Protein AF-A0A3E3DUT6-F1 (afdb_monomer)

Mean predicted aligned error: 8.98 Å

Solvent-accessible surface area (backbone atoms only — not comparable to full-atom values): 4787 Å² total; per-residue (Å²): 132,77,58,71,52,82,50,79,48,77,50,84,50,105,88,38,61,33,39,30,33,37,35,45,56,97,92,40,55,27,29,45,30,45,35,49,39,98,90,75,48,76,44,79,48,77,44,50,40,68,56,54,50,50,57,53,56,68,74,44,53,75,68,58,45,49,52,51,53,53,53,52,52,54,51,52,56,53,62,74,77,106

Secondary structure (DSSP, 8-state):
-------EEEEEETTEEEEEEEEEETTEEEEEEEEEETTTEEEEEEEEHHHHHHHHHHHS-HHHHHHHHHHHHHHHHHHHH-

Radius of gyration: 15.06 Å; Cα contacts (8 Å, |Δi|>4): 104; chains: 1; bounding box: 37×19×43 Å

Nearest PDB structures (foldseek):
  8chu-assembly1_B  TM=6.067E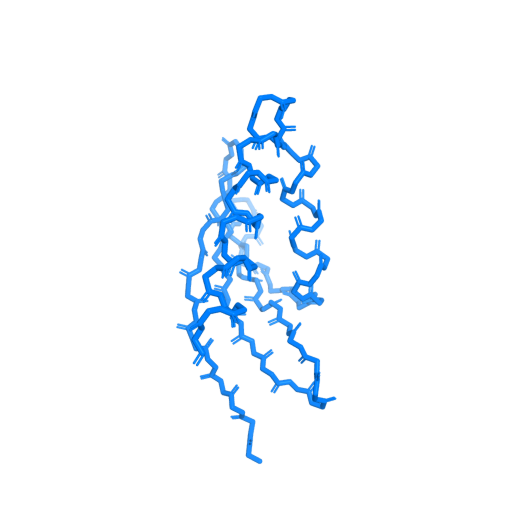-01  e=1.557E-01  Homo sapiens
  8chu-assembly1_A  TM=6.213E-01  e=2.431E-01  Homo sapiens
  3k44-assembly4_D  TM=6.287E-01  e=3.341E-01  Drosophila melanogaster
  8cht-assembly2_B  TM=5.090E-01  e=1.207E-01  H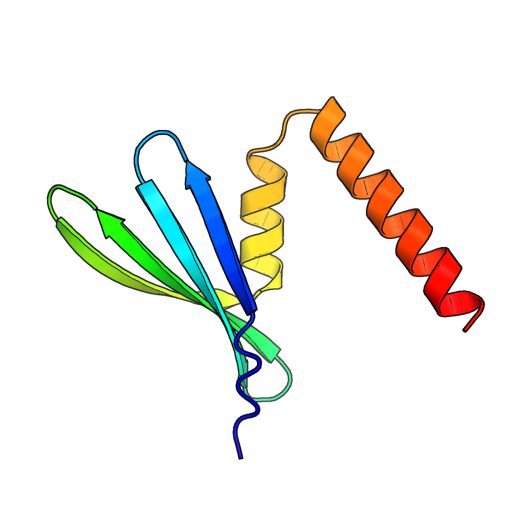omo sapiens
  8chv-assembly1_B  TM=5.422E-01  e=4.044E-01  Homo sapiens

Foldseek 3Di:
DWDFPQDWDWDDDPPKTKTWGWTADPNFIKTFIWIQDPVPGTDTDIDGVVVVVVVSLVPDDPVVNVVVVVVVVVVVVVVVVD

pLDDT: mean 75.39, std 13.34, range [44.66, 91.44]

Structure (mmCIF, N/CA/C/O backbone):
data_AF-A0A3E3DUT6-F1
#
_entry.id   AF-A0A3E3DUT6-F1
#
loop_
_atom_site.group_PDB
_atom_site.id
_atom_site.type_symbol
_atom_site.label_atom_id
_atom_site.label_alt_id
_atom_site.label_comp_id
_atom_site.label_asym_id
_atom_site.label_entity_id
_atom_site.label_seq_id
_atom_site.pdbx_PDB_ins_code
_atom_site.Cartn_x
_atom_site.Cartn_y
_atom_site.Cartn_z
_atom_site.occupancy
_atom_site.B_iso_or_equiv
_atom_site.auth_seq_id
_atom_site.auth_comp_id
_atom_site.auth_asym_id
_atom_site.auth_atom_id
_atom_site.pdbx_PDB_model_num
ATOM 1 N N . MET A 1 1 ? -23.897 0.773 -6.400 1.00 44.66 1 MET A N 1
ATOM 2 C CA . MET A 1 1 ? -23.164 1.934 -6.943 1.00 44.66 1 MET A CA 1
ATOM 3 C C . MET A 1 1 ? -21.776 1.857 -6.334 1.00 44.66 1 MET A C 1
ATOM 5 O O . MET A 1 1 ? -21.682 1.904 -5.117 1.00 44.66 1 MET A O 1
ATOM 9 N N . GLU A 1 2 ? -20.755 1.555 -7.133 1.00 53.59 2 GLU A N 1
ATOM 10 C CA . GLU A 1 2 ? -19.383 1.355 -6.646 1.00 53.59 2 GLU A CA 1
ATOM 11 C C . GLU A 1 2 ? -18.815 2.720 -6.229 1.00 53.59 2 GLU A C 1
ATOM 13 O O . GLU A 1 2 ? -18.821 3.664 -7.023 1.00 53.59 2 GLU A O 1
ATOM 18 N N . VAL A 1 3 ? -18.422 2.874 -4.962 1.00 52.47 3 VAL A N 1
ATOM 19 C CA . VAL A 1 3 ? -17.847 4.132 -4.472 1.00 52.47 3 VAL A CA 1
ATOM 20 C C . VAL A 1 3 ? -16.369 4.124 -4.836 1.00 52.47 3 VAL A C 1
ATOM 22 O O . VAL A 1 3 ? -15.536 3.511 -4.173 1.00 52.47 3 VAL A O 1
ATOM 25 N N . VAL A 1 4 ? -16.041 4.808 -5.927 1.00 52.84 4 VAL A N 1
ATOM 26 C CA . VAL A 1 4 ? -14.657 4.980 -6.369 1.00 52.84 4 VAL A CA 1
ATOM 27 C C . VAL A 1 4 ? -14.048 6.157 -5.604 1.00 52.84 4 VAL A C 1
ATOM 29 O O . VAL A 1 4 ? -14.272 7.320 -5.943 1.00 52.84 4 VAL A O 1
ATOM 32 N N . LYS A 1 5 ? -13.275 5.873 -4.551 1.00 56.22 5 LYS A N 1
ATOM 33 C CA . LYS A 1 5 ? -12.431 6.880 -3.891 1.00 56.22 5 LYS A CA 1
ATOM 34 C C . LYS A 1 5 ? -11.093 6.969 -4.618 1.00 56.22 5 LYS A C 1
ATOM 36 O O . LYS A 1 5 ? -10.150 6.272 -4.269 1.00 56.22 5 LYS A O 1
ATOM 41 N N . ASN A 1 6 ? -10.995 7.871 -5.594 1.00 53.22 6 ASN A N 1
ATOM 42 C CA . ASN A 1 6 ? -9.769 8.121 -6.363 1.00 53.22 6 ASN A CA 1
ATOM 43 C C . ASN A 1 6 ? -8.646 8.727 -5.499 1.00 53.22 6 ASN A C 1
ATOM 45 O O . ASN A 1 6 ? -8.354 9.919 -5.571 1.00 53.22 6 ASN A O 1
ATOM 49 N N . ILE A 1 7 ? -8.013 7.900 -4.673 1.00 59.59 7 ILE A N 1
ATOM 50 C CA . ILE A 1 7 ? -6.758 8.218 -4.001 1.00 59.59 7 ILE A CA 1
ATOM 51 C C . ILE A 1 7 ? -5.644 7.733 -4.915 1.00 59.59 7 ILE A C 1
ATOM 53 O O . ILE A 1 7 ? -5.464 6.529 -5.081 1.00 59.59 7 ILE A O 1
ATOM 57 N N . VAL A 1 8 ? -4.934 8.690 -5.510 1.00 59.38 8 VAL A N 1
ATOM 58 C CA . VAL A 1 8 ? -3.807 8.436 -6.405 1.00 59.38 8 VAL A CA 1
ATOM 59 C C . VAL A 1 8 ? -2.526 8.411 -5.581 1.00 59.38 8 VAL A C 1
ATOM 61 O O . VAL A 1 8 ? -2.104 9.443 -5.061 1.00 59.38 8 VAL A O 1
ATOM 64 N N . GLY A 1 9 ? -1.902 7.242 -5.465 1.00 63.44 9 GLY A N 1
ATOM 65 C CA . GLY A 1 9 ? -0.603 7.086 -4.810 1.00 63.44 9 GLY A CA 1
ATOM 66 C C . GLY A 1 9 ? 0.492 6.680 -5.791 1.00 63.44 9 GLY A C 1
ATOM 67 O O . GLY A 1 9 ? 0.217 6.043 -6.807 1.00 63.44 9 GLY A O 1
ATOM 68 N N . THR A 1 10 ? 1.742 7.032 -5.483 1.00 60.97 10 THR A N 1
ATOM 69 C CA . THR A 1 10 ? 2.926 6.544 -6.209 1.00 60.97 10 THR A CA 1
ATOM 70 C C . THR A 1 10 ? 3.822 5.728 -5.295 1.00 60.97 10 THR A C 1
ATOM 72 O O . THR A 1 10 ? 4.327 6.268 -4.315 1.00 60.97 10 THR A O 1
ATOM 75 N N . VAL A 1 11 ? 4.083 4.473 -5.661 1.00 61.66 11 VAL A N 1
ATOM 76 C CA . VAL A 1 11 ? 5.161 3.668 -5.067 1.00 61.66 11 VAL A CA 1
ATOM 77 C C . VAL A 1 11 ? 6.371 3.7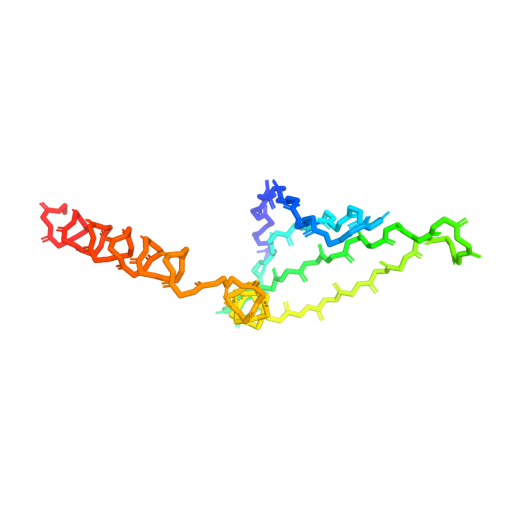68 -5.997 1.00 61.66 11 VAL A C 1
ATOM 79 O O . VAL A 1 11 ? 6.241 3.530 -7.203 1.00 61.66 11 VAL A O 1
ATOM 82 N N . LYS A 1 12 ? 7.520 4.197 -5.463 1.00 56.12 12 LYS A N 1
ATOM 83 C CA . LYS A 1 12 ? 8.799 4.185 -6.183 1.00 56.12 12 LYS A CA 1
ATOM 84 C C . LYS A 1 12 ? 9.513 2.878 -5.874 1.00 56.12 12 LYS A C 1
ATOM 86 O O . LYS A 1 12 ? 9.723 2.574 -4.709 1.00 56.12 12 LYS A O 1
ATOM 91 N N . ASP A 1 13 ? 9.899 2.173 -6.922 1.00 53.06 13 ASP A N 1
ATOM 92 C CA . ASP A 1 13 ? 10.817 1.041 -6.870 1.00 53.06 13 ASP A CA 1
ATOM 93 C C . ASP A 1 13 ? 11.775 1.261 -8.045 1.00 53.06 13 ASP A C 1
ATOM 95 O O . ASP A 1 13 ? 11.272 1.493 -9.143 1.00 53.06 13 ASP A O 1
ATOM 99 N N . ASP A 1 14 ? 13.083 1.321 -7.778 1.00 49.94 14 ASP A N 1
ATOM 100 C CA . ASP A 1 14 ? 14.266 1.811 -8.534 1.00 49.94 14 ASP A CA 1
ATOM 101 C C . ASP A 1 14 ? 14.213 2.205 -10.040 1.00 49.94 14 ASP A C 1
ATOM 103 O O . ASP A 1 14 ? 15.076 2.960 -10.478 1.00 49.94 14 ASP A O 1
ATOM 107 N N . ASP A 1 15 ? 13.213 1.828 -10.839 1.00 49.88 15 ASP A N 1
ATOM 108 C CA . ASP A 1 15 ? 12.998 2.294 -12.221 1.00 49.88 15 ASP A CA 1
ATOM 109 C C . ASP A 1 15 ? 11.515 2.431 -12.661 1.00 49.88 15 ASP A C 1
ATOM 111 O O . ASP A 1 15 ? 11.242 2.993 -13.728 1.00 49.88 15 ASP A O 1
ATOM 115 N N . ASP A 1 16 ? 10.536 1.991 -11.857 1.00 56.78 16 ASP A N 1
ATOM 116 C CA . ASP A 1 16 ? 9.116 1.930 -12.234 1.00 56.78 16 ASP A CA 1
ATOM 117 C C . ASP A 1 16 ? 8.234 2.737 -11.256 1.00 56.78 16 ASP A C 1
ATOM 119 O O . ASP A 1 16 ? 8.116 2.439 -10.067 1.00 56.78 16 ASP A O 1
ATOM 123 N N . LYS A 1 17 ? 7.544 3.769 -11.768 1.00 60.72 17 LYS A N 1
ATOM 124 C CA . LYS A 1 17 ? 6.480 4.460 -11.020 1.00 60.72 17 LYS A CA 1
ATOM 125 C C . LYS A 1 17 ? 5.215 3.607 -11.067 1.00 60.72 17 LYS A C 1
ATOM 127 O O . LYS A 1 17 ? 4.616 3.457 -12.134 1.00 60.72 17 LYS A O 1
ATOM 132 N N . ARG A 1 18 ? 4.775 3.090 -9.920 1.00 67.25 18 ARG A N 1
ATOM 133 C CA . ARG A 1 18 ? 3.462 2.438 -9.800 1.00 67.25 18 ARG A CA 1
ATOM 134 C C . ARG A 1 18 ? 2.445 3.464 -9.338 1.00 67.25 18 ARG A C 1
ATOM 136 O O . ARG A 1 18 ? 2.584 3.987 -8.237 1.00 67.25 18 ARG A O 1
ATOM 143 N N . VAL A 1 19 ? 1.459 3.763 -10.178 1.00 74.56 19 VAL A N 1
ATOM 144 C CA . VAL A 1 19 ? 0.323 4.615 -9.807 1.00 74.56 19 VAL A CA 1
ATOM 145 C C . VAL A 1 19 ? -0.833 3.708 -9.423 1.00 74.56 19 VAL A C 1
ATOM 147 O O . VAL A 1 19 ? -1.148 2.810 -10.199 1.00 74.56 19 VAL A O 1
ATOM 150 N N . PHE A 1 20 ? -1.462 3.922 -8.269 1.00 79.94 20 PHE A N 1
ATOM 151 C CA . PHE A 1 20 ? -2.641 3.150 -7.875 1.00 79.94 20 PHE A CA 1
ATOM 152 C C . PHE A 1 20 ? -3.844 4.034 -7.558 1.00 79.94 20 PHE A C 1
ATOM 154 O O . PHE A 1 20 ? -3.664 5.152 -7.084 1.00 79.94 20 PHE A O 1
ATOM 161 N N . ASN A 1 21 ? -5.043 3.500 -7.797 1.00 82.44 21 ASN A N 1
ATOM 162 C CA . ASN A 1 21 ? -6.323 4.037 -7.342 1.00 82.44 21 ASN A CA 1
ATOM 163 C C . ASN A 1 21 ? -6.928 3.086 -6.309 1.00 82.44 21 ASN A C 1
ATOM 165 O O . ASN A 1 21 ? -6.904 1.874 -6.512 1.00 82.44 21 ASN A O 1
ATOM 169 N N . LEU A 1 22 ? -7.503 3.614 -5.231 1.00 84.50 22 LEU A N 1
ATOM 170 C CA . LEU A 1 22 ? -8.283 2.797 -4.302 1.00 84.50 22 LEU A CA 1
ATOM 171 C C . LEU A 1 22 ? -9.741 2.702 -4.767 1.00 84.50 22 LEU A C 1
ATOM 173 O O . LEU A 1 22 ? -10.370 3.700 -5.106 1.00 84.50 22 LEU A O 1
ATOM 177 N N . ILE A 1 23 ? -10.293 1.498 -4.780 1.00 85.38 23 ILE A N 1
ATOM 178 C CA . ILE A 1 23 ? -11.697 1.257 -5.119 1.00 85.38 23 ILE A CA 1
ATOM 179 C C . ILE A 1 23 ? -12.331 0.385 -4.044 1.00 85.38 23 ILE A C 1
ATOM 181 O O . ILE A 1 23 ? -11.669 -0.485 -3.482 1.00 85.38 23 ILE A O 1
ATOM 185 N N . GLU A 1 24 ? -13.604 0.612 -3.747 1.00 86.25 24 GLU A N 1
ATOM 186 C CA . GLU A 1 24 ? -14.353 -0.210 -2.802 1.00 86.25 24 GLU A CA 1
ATOM 187 C C . GLU A 1 24 ? -15.320 -1.111 -3.564 1.00 86.25 24 GLU A C 1
ATOM 189 O O . GLU A 1 24 ? -16.200 -0.625 -4.274 1.00 86.25 24 GLU A O 1
ATOM 194 N N . SER A 1 25 ? -15.162 -2.424 -3.406 1.00 81.75 25 SER A N 1
ATOM 195 C CA . SER A 1 25 ? -15.997 -3.421 -4.069 1.00 81.75 25 SER A CA 1
ATOM 196 C C . SER A 1 25 ? -16.363 -4.515 -3.071 1.00 81.75 25 SER A C 1
ATOM 198 O O . SER A 1 25 ? -15.493 -5.116 -2.445 1.00 81.75 25 SER A O 1
ATOM 200 N N . ASN A 1 26 ? -17.664 -4.750 -2.875 1.00 84.94 26 ASN A N 1
ATOM 201 C CA . ASN A 1 26 ? -18.199 -5.745 -1.933 1.00 84.94 26 ASN A CA 1
ATOM 202 C C . ASN A 1 26 ? -17.663 -5.619 -0.488 1.00 84.94 26 ASN A C 1
ATOM 204 O O . ASN A 1 26 ? -17.416 -6.624 0.175 1.00 84.94 26 ASN A O 1
ATOM 208 N N . GLY A 1 27 ? -17.471 -4.388 0.001 1.00 84.19 27 GLY A N 1
ATOM 209 C CA . GLY A 1 27 ? -16.955 -4.120 1.352 1.00 84.19 27 GLY A CA 1
ATOM 210 C C . GLY A 1 27 ? -15.450 -4.359 1.516 1.00 84.19 27 GLY A C 1
ATOM 211 O O . GLY A 1 27 ? -14.940 -4.313 2.633 1.00 84.19 27 GLY A O 1
ATOM 212 N N . VAL A 1 28 ? -14.732 -4.612 0.418 1.00 85.06 28 VAL A N 1
ATOM 213 C CA . VAL A 1 28 ? -13.275 -4.749 0.394 1.00 85.06 28 VAL A CA 1
ATOM 214 C C . VAL A 1 28 ? -12.675 -3.593 -0.400 1.00 85.06 28 VAL A C 1
ATOM 216 O O . VAL A 1 28 ? -13.106 -3.288 -1.513 1.00 85.06 28 VAL A O 1
ATOM 219 N N . THR A 1 29 ? -11.648 -2.959 0.166 1.00 88.69 29 THR A N 1
ATOM 220 C CA . THR A 1 29 ? -10.866 -1.933 -0.530 1.00 88.69 29 THR A CA 1
ATOM 221 C C . THR A 1 29 ? -9.762 -2.594 -1.348 1.00 88.69 29 THR A C 1
ATOM 223 O O . THR A 1 29 ? -8.887 -3.268 -0.799 1.00 88.69 29 THR A O 1
ATOM 226 N N . TYR A 1 30 ? -9.771 -2.361 -2.654 1.00 89.25 30 TYR A N 1
ATOM 227 C CA . TYR A 1 30 ? -8.747 -2.800 -3.595 1.00 89.25 30 TYR A CA 1
ATOM 228 C C . TYR A 1 30 ? -7.892 -1.621 -4.052 1.00 89.25 30 TYR A C 1
ATOM 230 O O . TYR A 1 30 ? -8.361 -0.489 -4.118 1.00 89.25 30 TYR A O 1
ATOM 238 N N . ALA A 1 31 ? -6.644 -1.903 -4.406 1.00 88.31 31 ALA A N 1
ATOM 239 C CA . ALA A 1 31 ? -5.779 -1.014 -5.157 1.00 88.31 31 ALA A CA 1
ATOM 240 C C . ALA A 1 31 ? -5.735 -1.471 -6.621 1.00 88.31 31 ALA A C 1
ATOM 242 O O . ALA A 1 31 ? -5.259 -2.567 -6.915 1.00 88.31 31 ALA A O 1
ATOM 243 N N . ASP A 1 32 ? -6.219 -0.628 -7.529 1.00 86.06 32 ASP A N 1
ATOM 244 C CA . ASP A 1 32 ? -6.047 -0.772 -8.973 1.00 86.06 32 ASP A CA 1
ATOM 245 C C . ASP A 1 32 ? -4.750 -0.078 -9.396 1.00 86.06 32 ASP A C 1
ATOM 247 O O . ASP A 1 32 ? -4.636 1.147 -9.357 1.00 86.06 32 ASP A O 1
ATOM 251 N N . ILE A 1 33 ? -3.741 -0.872 -9.736 1.00 82.31 33 ILE A N 1
ATOM 252 C CA . ILE A 1 33 ? -2.364 -0.446 -9.953 1.00 82.31 33 ILE A CA 1
ATOM 253 C C . ILE A 1 33 ? -2.067 -0.424 -11.448 1.00 82.31 33 ILE A C 1
ATOM 2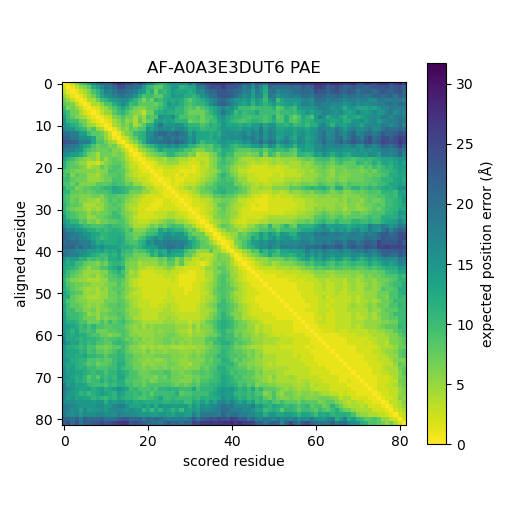55 O O . ILE A 1 33 ? -2.062 -1.456 -12.120 1.00 82.31 33 ILE A O 1
ATOM 259 N N . LYS A 1 34 ? -1.707 0.755 -11.951 1.00 79.25 34 LYS A N 1
ATOM 260 C CA . LYS A 1 34 ? -1.127 0.963 -13.274 1.00 79.25 34 LYS A CA 1
ATOM 261 C C . LYS A 1 34 ? 0.400 0.979 -13.168 1.00 79.25 34 LYS A C 1
ATOM 263 O O . LYS A 1 34 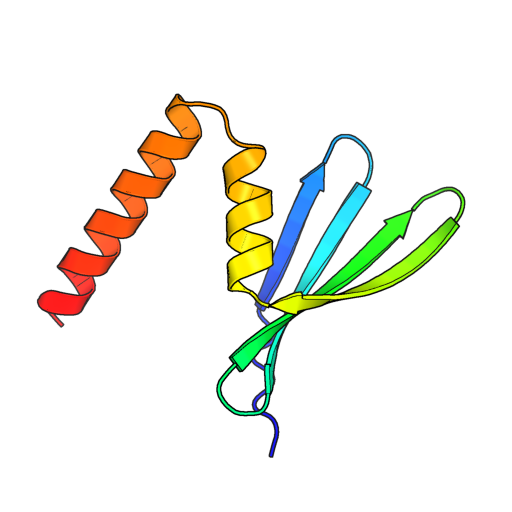? 1.007 1.971 -12.761 1.00 79.25 34 LYS A O 1
ATOM 268 N N . CYS A 1 35 ? 1.028 -0.115 -13.583 1.00 70.31 35 CYS A N 1
ATOM 269 C CA . CYS A 1 35 ? 2.479 -0.237 -13.690 1.00 70.31 35 CYS A CA 1
ATOM 270 C C . CYS A 1 35 ? 2.928 0.195 -15.089 1.00 70.31 35 CYS A C 1
ATOM 272 O O . CYS A 1 35 ? 2.516 -0.409 -16.080 1.00 70.31 35 CYS A O 1
ATOM 274 N N . SER A 1 36 ? 3.779 1.217 -15.198 1.00 64.38 36 SER A N 1
ATOM 275 C CA . SER A 1 36 ? 4.467 1.520 -16.457 1.00 64.38 36 SER A CA 1
ATOM 276 C C . SER A 1 36 ? 5.798 0.784 -16.484 1.00 64.38 36 SER A C 1
ATOM 278 O O . SER A 1 36 ? 6.647 1.104 -15.666 1.00 64.38 36 SER A O 1
ATOM 280 N N . ASN A 1 37 ? 5.999 -0.144 -17.419 1.00 63.53 37 ASN A N 1
ATOM 281 C CA . ASN A 1 37 ? 7.317 -0.723 -17.663 1.00 63.53 37 ASN A CA 1
ATOM 282 C C . ASN A 1 37 ? 7.852 -0.209 -19.004 1.00 63.53 37 ASN A C 1
ATOM 284 O O . ASN A 1 37 ? 7.234 -0.434 -20.050 1.00 63.53 37 ASN A O 1
ATOM 288 N N . ARG A 1 38 ? 9.025 0.442 -18.993 1.00 57.78 38 ARG A N 1
ATOM 289 C CA . ARG A 1 38 ? 9.645 1.031 -20.200 1.00 57.78 38 ARG A CA 1
ATOM 290 C C . ARG A 1 38 ? 9.846 0.032 -21.350 1.00 57.78 38 ARG A C 1
ATOM 292 O O . ARG A 1 38 ? 9.910 0.455 -22.498 1.00 57.78 38 ARG A O 1
ATOM 299 N N . LYS A 1 39 ? 9.936 -1.274 -21.066 1.00 61.44 39 LYS A N 1
ATOM 300 C CA . LYS A 1 39 ? 10.149 -2.341 -22.062 1.00 61.44 39 LYS A CA 1
ATOM 301 C C . LYS A 1 39 ? 8.884 -3.120 -22.435 1.00 61.44 39 LYS A C 1
ATOM 303 O O . LYS A 1 39 ? 8.888 -3.791 -23.461 1.00 61.44 39 LYS A O 1
ATOM 308 N N . ARG A 1 40 ? 7.833 -3.100 -21.605 1.00 61.19 40 ARG A N 1
ATOM 309 C CA . ARG A 1 40 ? 6.656 -3.989 -21.747 1.00 61.19 40 ARG A CA 1
ATOM 310 C C . ARG A 1 40 ? 5.303 -3.269 -21.821 1.00 61.19 40 ARG A C 1
ATOM 312 O O . ARG A 1 40 ? 4.282 -3.939 -21.928 1.00 61.19 40 ARG A O 1
ATOM 319 N N . GLY A 1 41 ? 5.282 -1.936 -21.795 1.00 67.81 41 GLY A N 1
ATOM 320 C CA . GLY A 1 41 ? 4.044 -1.153 -21.812 1.00 67.81 41 GLY A CA 1
ATOM 321 C C . GLY A 1 41 ? 3.380 -1.057 -20.435 1.00 67.81 41 GLY A C 1
ATOM 322 O O . GLY A 1 41 ? 4.026 -1.259 -19.403 1.00 67.81 41 GLY A O 1
ATOM 323 N N . TYR A 1 42 ? 2.092 -0.704 -20.412 1.00 68.31 42 TYR A N 1
ATOM 324 C CA . TYR A 1 42 ? 1.319 -0.603 -19.172 1.00 68.31 42 TYR A CA 1
ATOM 325 C C . TYR A 1 42 ? 0.728 -1.958 -18.780 1.00 68.31 42 TYR A C 1
ATOM 327 O O . TYR A 1 42 ? 0.088 -2.615 -19.598 1.00 68.31 42 TYR A O 1
ATOM 335 N N . ARG A 1 43 ? 0.892 -2.344 -17.512 1.00 70.88 43 ARG A N 1
ATOM 336 C CA . ARG A 1 43 ? 0.202 -3.488 -16.910 1.00 70.88 43 ARG A CA 1
ATOM 337 C C . ARG A 1 43 ? -0.726 -2.994 -15.810 1.00 70.88 43 ARG A C 1
ATOM 339 O O . ARG A 1 43 ? -0.298 -2.221 -14.958 1.00 70.88 43 ARG A O 1
ATOM 346 N N . TYR A 1 44 ? -1.964 -3.470 -15.839 1.00 78.38 44 TYR A N 1
ATOM 347 C CA . TYR A 1 44 ? -2.949 -3.237 -14.790 1.00 78.38 44 TYR A CA 1
ATOM 348 C C . TYR A 1 44 ? -2.996 -4.449 -13.862 1.00 78.38 44 TYR A C 1
ATOM 350 O O . TYR A 1 44 ? -2.917 -5.592 -14.325 1.00 78.38 44 TYR A O 1
ATOM 358 N N . MET A 1 45 ? -3.069 -4.202 -12.561 1.00 83.75 45 MET A N 1
ATOM 359 C CA . MET A 1 45 ? -3.191 -5.233 -11.538 1.00 83.75 45 MET A CA 1
ATOM 360 C C . MET A 1 45 ? -4.098 -4.722 -10.430 1.00 83.75 45 MET A C 1
ATOM 362 O O . MET A 1 45 ? -3.885 -3.626 -9.930 1.00 83.75 45 MET A O 1
ATOM 366 N N . GLN A 1 46 ? -5.056 -5.540 -10.013 1.00 87.06 46 GLN A N 1
ATOM 367 C CA . GLN A 1 46 ? -5.886 -5.262 -8.852 1.00 87.06 46 GLN A CA 1
ATOM 368 C C . GLN A 1 46 ? -5.465 -6.187 -7.710 1.00 87.06 46 GLN A C 1
ATOM 370 O O . GLN A 1 46 ? -5.442 -7.404 -7.890 1.00 87.06 46 GLN A O 1
ATOM 375 N N . ILE A 1 47 ? -5.128 -5.614 -6.556 1.00 88.75 47 ILE A N 1
ATOM 376 C CA . ILE A 1 47 ? -4.829 -6.358 -5.322 1.00 88.75 47 ILE A CA 1
ATOM 377 C C . ILE A 1 47 ? -5.599 -5.752 -4.146 1.00 88.75 47 ILE A C 1
ATOM 379 O O . ILE A 1 47 ? -5.955 -4.575 -4.208 1.00 88.75 47 ILE A O 1
ATOM 383 N N . PRO A 1 48 ? -5.872 -6.498 -3.064 1.00 91.19 48 PRO A N 1
ATOM 384 C CA . PRO A 1 48 ? -6.393 -5.909 -1.834 1.00 91.19 48 PRO A CA 1
ATOM 385 C C . PRO A 1 48 ? -5.484 -4.778 -1.332 1.00 91.19 48 PRO A C 1
ATOM 387 O O . PRO A 1 48 ? -4.258 -4.893 -1.359 1.00 91.19 48 PRO A O 1
ATOM 390 N N . ALA A 1 49 ? -6.062 -3.685 -0.831 1.00 88.12 49 ALA A N 1
ATOM 391 C CA . ALA A 1 49 ? -5.284 -2.553 -0.321 1.00 88.12 49 ALA A CA 1
ATOM 392 C C . ALA A 1 49 ? -4.377 -2.954 0.859 1.00 88.12 49 ALA A C 1
ATOM 394 O O . ALA A 1 49 ? -3.282 -2.418 1.012 1.00 88.12 49 ALA A O 1
ATOM 395 N N . THR A 1 50 ? -4.793 -3.943 1.655 1.00 88.56 50 THR A N 1
ATOM 396 C CA . THR A 1 50 ? -3.975 -4.536 2.724 1.00 88.56 50 THR A CA 1
ATOM 397 C C . THR A 1 50 ? -2.714 -5.206 2.183 1.00 88.56 50 THR A C 1
ATOM 399 O O . THR A 1 50 ? -1.646 -5.075 2.779 1.00 88.56 50 THR A O 1
ATOM 402 N N . GLU A 1 51 ? -2.808 -5.871 1.032 1.00 88.38 51 GLU A N 1
ATOM 403 C CA . GLU A 1 51 ? -1.665 -6.494 0.369 1.00 88.38 51 GLU A CA 1
ATOM 404 C C . GLU A 1 51 ? -0.701 -5.440 -0.185 1.00 88.38 51 GLU A C 1
ATOM 406 O O . GLU A 1 51 ? 0.510 -5.572 -0.014 1.00 88.38 51 GLU A O 1
ATOM 411 N N .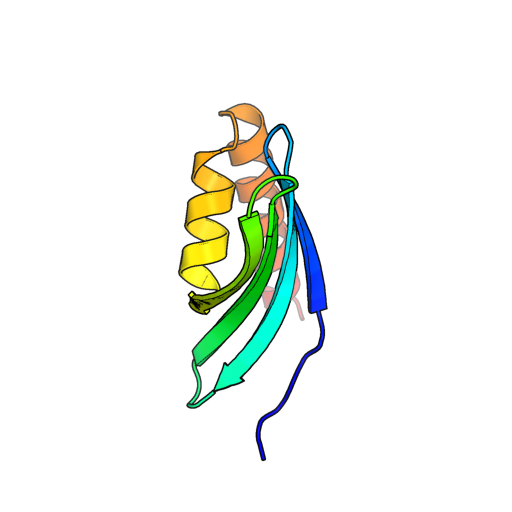 LEU A 1 52 ? -1.220 -4.347 -0.759 1.00 85.31 52 LEU A N 1
ATOM 412 C CA . LEU A 1 52 ? -0.397 -3.209 -1.181 1.00 85.31 52 LEU A CA 1
ATOM 413 C C . LEU A 1 52 ? 0.389 -2.607 -0.003 1.00 85.31 52 LEU A C 1
ATOM 415 O O . LEU A 1 52 ? 1.587 -2.340 -0.127 1.00 85.31 52 LEU A O 1
ATOM 419 N N . VAL A 1 53 ? -0.266 -2.408 1.146 1.00 84.50 53 VAL A N 1
ATOM 420 C CA . VAL A 1 53 ? 0.384 -1.898 2.366 1.00 84.50 53 VAL A CA 1
ATOM 421 C C . VAL A 1 53 ? 1.469 -2.862 2.838 1.00 84.50 53 VAL A C 1
ATOM 423 O O . VAL A 1 53 ? 2.585 -2.431 3.121 1.00 84.50 53 VAL A O 1
ATOM 426 N N . PHE A 1 54 ? 1.184 -4.165 2.866 1.00 85.31 54 PHE A N 1
ATOM 427 C CA . PHE A 1 54 ? 2.156 -5.177 3.273 1.00 85.31 54 PHE A CA 1
ATOM 428 C C . PHE A 1 54 ? 3.395 -5.191 2.367 1.00 85.31 54 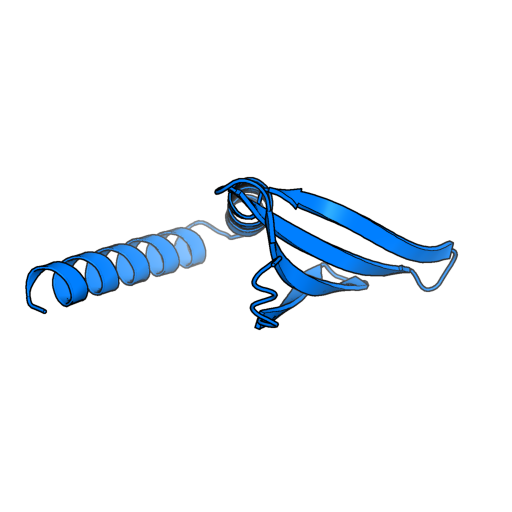PHE A C 1
ATOM 430 O O . PHE A 1 54 ? 4.516 -5.131 2.871 1.00 85.31 54 PHE A O 1
ATOM 437 N N . GLN A 1 55 ? 3.205 -5.190 1.042 1.00 83.25 55 GLN A N 1
ATOM 438 C CA . GLN A 1 55 ? 4.304 -5.107 0.072 1.00 83.25 55 GLN A CA 1
ATOM 439 C C . GLN A 1 55 ? 5.134 -3.829 0.264 1.00 83.25 55 GLN A C 1
ATOM 441 O O . GLN A 1 55 ? 6.361 -3.875 0.219 1.00 83.25 55 GLN A O 1
ATOM 446 N N . THR A 1 56 ? 4.475 -2.700 0.538 1.00 81.06 56 THR A N 1
ATOM 447 C CA . THR A 1 56 ? 5.156 -1.420 0.784 1.00 81.06 56 THR A CA 1
ATOM 448 C C . THR A 1 56 ? 6.011 -1.482 2.053 1.00 81.06 56 THR A C 1
ATOM 450 O O . THR A 1 56 ? 7.185 -1.128 2.012 1.00 81.06 56 THR A O 1
ATOM 453 N N . ILE A 1 57 ? 5.473 -2.000 3.164 1.00 84.25 57 ILE A N 1
ATOM 454 C CA . ILE A 1 57 ? 6.194 -2.115 4.446 1.00 84.25 57 ILE A CA 1
ATOM 455 C C . ILE A 1 57 ? 7.402 -3.058 4.339 1.00 84.25 57 ILE A C 1
ATOM 457 O O . ILE A 1 57 ? 8.432 -2.823 4.977 1.00 84.25 57 ILE A O 1
ATOM 461 N N . GLN A 1 58 ? 7.308 -4.120 3.532 1.00 83.12 58 GLN A N 1
ATOM 462 C CA . GLN A 1 58 ? 8.425 -5.040 3.308 1.00 83.12 58 GLN A CA 1
ATOM 463 C C . GLN A 1 58 ? 9.643 -4.351 2.682 1.00 83.12 58 GLN A C 1
ATOM 465 O O . GLN A 1 58 ? 10.767 -4.694 3.051 1.00 83.12 58 GLN A O 1
ATOM 470 N N . GLY A 1 59 ? 9.424 -3.371 1.800 1.00 81.31 59 GLY A N 1
ATOM 471 C CA . GLY A 1 59 ? 10.491 -2.589 1.170 1.00 81.31 59 GLY A CA 1
ATOM 472 C C . GLY A 1 59 ? 11.170 -1.577 2.099 1.00 81.31 59 GLY A C 1
ATOM 473 O O . GLY A 1 59 ? 12.271 -1.129 1.800 1.00 81.31 59 GLY A O 1
ATOM 474 N N . LEU A 1 60 ? 10.548 -1.242 3.233 1.00 84.88 60 LEU A N 1
ATOM 475 C CA . LEU A 1 60 ? 11.089 -0.281 4.192 1.00 84.88 60 LEU A CA 1
ATOM 476 C C . LEU A 1 60 ? 12.211 -0.883 5.043 1.00 84.88 60 LEU A C 1
ATOM 478 O O . LEU A 1 60 ? 12.153 -2.052 5.451 1.00 84.88 60 LEU A O 1
ATOM 482 N N . ASN A 1 61 ? 13.188 -0.051 5.392 1.00 89.38 61 ASN A N 1
ATOM 483 C CA . ASN A 1 61 ? 14.203 -0.365 6.389 1.00 89.38 61 ASN A CA 1
ATOM 484 C C . ASN A 1 61 ? 13.632 -0.294 7.824 1.00 89.38 61 ASN A C 1
ATOM 486 O O . 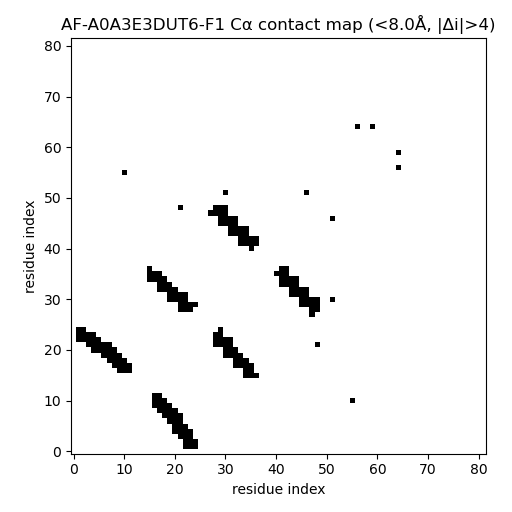ASN A 1 61 ? 12.491 0.104 8.052 1.00 89.38 61 ASN A O 1
ATOM 490 N N . GLN A 1 62 ? 14.417 -0.705 8.825 1.00 89.12 62 GLN A N 1
ATOM 491 C CA . GLN A 1 62 ? 13.934 -0.778 10.210 1.00 89.12 62 GLN A CA 1
ATOM 492 C C . GLN A 1 62 ? 13.508 0.582 10.791 1.00 89.12 62 GLN A C 1
ATOM 494 O O . GLN A 1 62 ? 12.528 0.627 11.534 1.00 89.12 62 GLN A O 1
ATOM 499 N N . ALA A 1 63 ? 14.211 1.669 10.462 1.00 91.44 63 ALA A N 1
ATOM 500 C CA . ALA A 1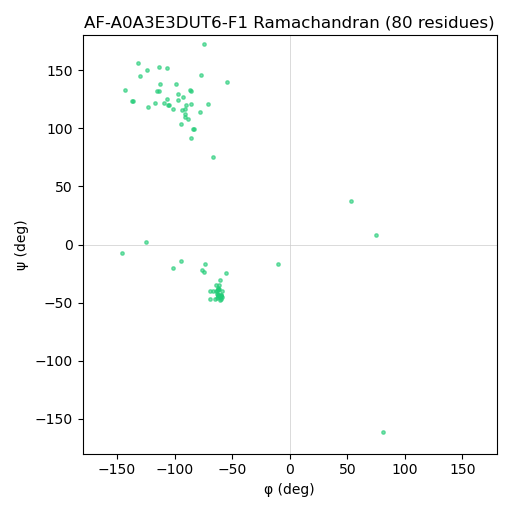 63 ? 13.872 3.007 10.943 1.00 91.44 63 ALA A CA 1
ATOM 501 C C . ALA A 1 63 ? 12.562 3.502 10.311 1.00 91.44 63 ALA A C 1
ATOM 503 O O . ALA A 1 63 ? 11.649 3.902 11.026 1.00 91.44 63 ALA A O 1
ATOM 504 N N . GLU A 1 64 ? 12.418 3.348 8.995 1.00 88.44 64 GLU A N 1
ATOM 505 C CA . GLU A 1 64 ? 11.198 3.702 8.255 1.00 88.44 64 GLU A CA 1
ATOM 506 C C . GLU A 1 64 ? 9.980 2.894 8.729 1.00 88.44 64 GLU A C 1
ATOM 508 O O . GLU A 1 64 ? 8.871 3.421 8.852 1.00 88.44 64 GLU A O 1
ATOM 513 N N . ARG A 1 65 ? 10.173 1.607 9.054 1.00 87.81 65 ARG A N 1
ATOM 514 C CA . ARG A 1 65 ? 9.116 0.784 9.659 1.00 87.81 65 ARG A CA 1
ATOM 515 C C . ARG A 1 65 ? 8.692 1.335 11.016 1.00 87.81 65 ARG A C 1
ATOM 517 O O . ARG A 1 65 ? 7.496 1.380 11.290 1.00 87.81 65 ARG A O 1
ATOM 524 N N . LEU A 1 66 ? 9.643 1.741 11.860 1.00 90.06 66 LEU A N 1
ATOM 525 C CA . LEU A 1 66 ? 9.349 2.308 13.177 1.00 90.06 66 LEU A CA 1
ATOM 526 C C . LEU A 1 66 ? 8.569 3.625 13.060 1.00 90.06 66 LEU A C 1
ATOM 528 O O . LEU A 1 66 ? 7.592 3.807 13.783 1.00 90.06 66 LEU A O 1
ATOM 532 N N . GLU A 1 67 ? 8.947 4.494 12.122 1.00 89.44 67 GLU A N 1
ATOM 533 C CA . GLU A 1 67 ? 8.214 5.730 11.818 1.00 89.44 67 GLU A CA 1
ATOM 534 C C . GLU A 1 67 ? 6.774 5.438 11.378 1.00 89.44 67 GLU A C 1
ATOM 536 O O . GLU A 1 67 ? 5.835 6.059 11.877 1.00 89.44 67 GLU A O 1
ATOM 541 N N . CYS A 1 68 ? 6.574 4.436 10.513 1.00 86.75 68 CYS A N 1
ATOM 542 C CA . CYS A 1 68 ? 5.234 3.997 10.121 1.00 86.75 68 CYS A CA 1
ATOM 543 C C . CYS A 1 68 ? 4.411 3.529 11.331 1.00 86.75 68 CYS A C 1
ATOM 545 O O . CYS A 1 68 ? 3.265 3.949 11.487 1.00 86.75 68 CYS A O 1
ATOM 547 N N . TYR A 1 69 ? 4.984 2.702 12.214 1.00 87.25 69 TYR A N 1
ATOM 548 C CA . TYR A 1 69 ? 4.297 2.259 13.434 1.00 87.25 69 TYR A CA 1
ATOM 549 C C . TYR A 1 69 ? 3.906 3.433 14.341 1.00 87.25 69 TYR A C 1
ATOM 551 O O . TYR A 1 69 ? 2.778 3.480 14.828 1.00 87.25 69 TYR A O 1
ATOM 559 N N . GLN A 1 70 ? 4.805 4.397 14.547 1.00 88.69 70 GLN A N 1
ATOM 560 C CA . GLN A 1 70 ? 4.522 5.590 15.350 1.00 88.69 70 GLN A CA 1
ATOM 561 C C . GLN A 1 70 ? 3.394 6.427 14.743 1.00 88.69 70 GLN A C 1
ATOM 563 O O . GLN A 1 70 ? 2.490 6.852 15.460 1.00 88.69 70 GLN A O 1
ATOM 568 N N . PHE A 1 71 ? 3.406 6.613 13.422 1.00 86.44 71 PHE A N 1
ATOM 569 C CA . PHE A 1 71 ? 2.347 7.320 12.709 1.00 86.44 71 PHE A CA 1
ATOM 570 C C . PHE A 1 71 ? 0.979 6.645 12.878 1.00 86.44 71 PHE A C 1
ATOM 572 O O . PHE A 1 71 ? -0.006 7.322 13.175 1.00 86.44 71 PHE A O 1
ATOM 579 N N . PHE A 1 72 ? 0.911 5.315 12.749 1.00 84.31 72 PHE A N 1
ATOM 580 C CA . PHE A 1 72 ? -0.339 4.580 12.956 1.00 84.31 72 PHE A CA 1
ATOM 581 C C . PHE A 1 72 ? -0.846 4.677 14.398 1.00 84.31 72 PHE A C 1
ATOM 583 O O . PHE A 1 72 ? -2.042 4.887 14.593 1.00 84.31 72 PHE A O 1
ATOM 590 N N . ASN A 1 73 ? 0.045 4.611 15.391 1.00 84.44 73 ASN A N 1
ATOM 591 C CA . ASN A 1 73 ? -0.334 4.791 16.795 1.00 84.44 73 ASN A CA 1
ATOM 592 C C . ASN A 1 73 ? -0.920 6.192 17.051 1.00 84.44 73 ASN A C 1
ATOM 594 O O . ASN A 1 73 ? -1.969 6.307 17.679 1.00 84.44 73 ASN A O 1
ATOM 598 N N . MET A 1 74 ? -0.310 7.252 16.503 1.00 85.50 74 MET A N 1
ATOM 599 C CA . MET A 1 74 ? -0.847 8.618 16.633 1.00 85.50 74 MET A CA 1
ATOM 600 C C . MET A 1 74 ? -2.233 8.775 15.990 1.00 85.50 74 MET A C 1
ATOM 602 O O . MET A 1 74 ? -3.094 9.484 16.519 1.00 85.50 74 MET A O 1
ATOM 606 N N . LEU A 1 75 ? -2.464 8.138 14.838 1.00 80.94 75 LEU A N 1
ATOM 607 C CA . LEU A 1 75 ? -3.771 8.159 14.178 1.00 80.94 75 LEU A CA 1
ATOM 608 C C . LEU A 1 75 ? -4.835 7.425 14.996 1.00 80.94 75 LEU A C 1
ATOM 610 O O . LEU A 1 75 ? -5.971 7.890 15.080 1.00 80.94 75 LEU A O 1
ATOM 614 N N . GLU A 1 76 ? -4.481 6.288 15.596 1.00 78.81 76 GLU A N 1
ATOM 615 C CA . GLU A 1 76 ? -5.390 5.537 16.459 1.00 78.81 76 GLU A CA 1
ATOM 616 C C . GLU A 1 76 ? -5.787 6.357 17.692 1.00 78.81 76 GLU A C 1
ATOM 618 O O . GLU A 1 76 ? -6.972 6.459 18.008 1.00 78.81 76 GLU A O 1
ATOM 623 N N . GLU A 1 77 ? -4.819 6.998 18.348 1.00 79.62 77 GLU A N 1
ATOM 624 C CA . GLU A 1 77 ? -5.074 7.895 19.477 1.00 79.62 77 GLU A CA 1
ATOM 625 C C . GLU A 1 77 ? -5.984 9.063 19.076 1.00 79.62 77 GLU A C 1
ATOM 627 O O . GLU A 1 77 ? -6.957 9.352 19.771 1.00 79.62 77 GLU A O 1
ATOM 632 N N . SER A 1 78 ? -5.741 9.677 17.915 1.00 76.31 78 SER A N 1
ATOM 633 C CA . SER A 1 78 ? -6.555 10.790 17.402 1.00 76.31 78 SER A CA 1
ATOM 634 C C . SER A 1 78 ? -8.008 10.380 17.116 1.00 76.31 78 SER A C 1
ATOM 636 O O . SER A 1 78 ? -8.938 11.122 17.435 1.00 76.31 78 SER A O 1
ATOM 638 N N . ASN A 1 79 ? -8.220 9.182 16.565 1.00 69.56 79 ASN A N 1
ATOM 639 C CA . ASN A 1 79 ? -9.556 8.649 16.279 1.00 69.56 79 ASN A CA 1
ATOM 640 C C . ASN A 1 79 ? -10.312 8.190 17.533 1.00 69.56 79 ASN A C 1
ATOM 642 O O . ASN A 1 79 ? -11.534 8.135 17.503 1.00 69.56 79 ASN A O 1
ATOM 646 N N . ARG A 1 80 ? -9.619 7.850 18.627 1.00 68.69 80 ARG A N 1
ATOM 647 C CA . ARG A 1 80 ? -10.262 7.525 19.916 1.00 68.69 80 ARG A CA 1
ATOM 648 C C . ARG A 1 80 ? -10.759 8.763 20.664 1.00 68.69 80 ARG A C 1
ATOM 650 O O . ARG A 1 80 ? -11.595 8.633 21.552 1.00 68.69 80 ARG A O 1
ATOM 657 N N . ILE A 1 81 ? -10.199 9.930 20.352 1.00 59.94 81 ILE A N 1
ATOM 658 C CA . ILE A 1 81 ? -10.518 11.212 20.996 1.00 59.94 81 ILE A CA 1
ATOM 659 C C . ILE A 1 81 ? -11.590 11.991 20.200 1.00 59.94 81 ILE A C 1
ATOM 661 O O . ILE A 1 81 ? -12.170 12.938 20.730 1.00 59.94 81 ILE A O 1
ATOM 665 N N . SER A 1 82 ? -11.864 11.584 18.954 1.00 51.78 82 SER A N 1
ATOM 666 C CA . SER A 1 82 ? -12.883 12.165 18.061 1.00 51.78 82 SER A CA 1
ATOM 667 C C . SER A 1 82 ? -14.225 11.445 18.177 1.00 51.78 82 SER A C 1
ATOM 669 O O . SER A 1 82 ? -15.262 12.132 18.042 1.00 51.78 82 SER A O 1
#

Sequence (82 aa):
MEVVKNIVGTVKDDDDKRVFNLIESNGVTYADIKCSNRKRGYRYMQIPATELVFQTIQGLNQAERLECYQFFNMLEESNRIS

Organism: NCBI:txid154046